Protein AF-A0A9E5VMQ4-F1 (afdb_monomer_lite)

Secondary structure (DSSP, 8-state):
--TT--TT------SHHHHS-HHHHHHHHHHHHHHHHH--SHHHHHHHHHHHHHHHHHHT--HHHHHHHHGGGHHHHH-

Foldseek 3Di:
DPPQDPPPDDDDADFPVNPDDPVVVVVVVVVLVVQCVVQPDPVSNVVSVVVVVVVCVRRVPDVVVVVSVCVVVVVVVVD

Structure (mmCIF, N/CA/C/O backbone):
data_AF-A0A9E5VMQ4-F1
#
_entry.id   AF-A0A9E5VMQ4-F1
#
loop_
_atom_site.group_PDB
_atom_site.id
_atom_site.type_symbol
_atom_site.label_atom_id
_atom_site.label_alt_id
_atom_site.label_comp_id
_atom_site.label_asym_id
_atom_site.label_entity_id
_atom_site.label_seq_id
_atom_site.pdbx_PDB_ins_code
_atom_site.Cartn_x
_atom_site.Cartn_y
_atom_site.Cartn_z
_atom_site.occupancy
_atom_site.B_iso_or_equiv
_atom_site.auth_seq_id
_atom_site.auth_comp_id
_atom_site.auth_asym_id
_atom_site.auth_atom_id
_atom_site.pdbx_PDB_model_num
ATOM 1 N N . MET A 1 1 ? 0.376 -8.473 27.662 1.00 47.28 1 MET A N 1
ATOM 2 C CA . MET A 1 1 ? -0.015 -8.044 26.296 1.00 47.28 1 MET A CA 1
ATOM 3 C C . MET A 1 1 ? 1.236 -7.608 25.555 1.00 47.28 1 MET A C 1
ATOM 5 O O . MET A 1 1 ? 1.830 -6.605 25.935 1.00 47.28 1 MET A O 1
ATOM 9 N N . ILE A 1 2 ? 1.690 -8.377 24.564 1.00 45.34 2 ILE A N 1
ATOM 10 C CA . ILE A 1 2 ? 2.901 -8.044 23.804 1.00 45.34 2 ILE A CA 1
ATOM 11 C C . ILE A 1 2 ? 2.574 -6.839 22.912 1.00 45.34 2 ILE A C 1
ATOM 13 O O . ILE A 1 2 ? 1.993 -6.974 21.842 1.00 45.34 2 ILE A O 1
ATOM 17 N N . LYS A 1 3 ? 2.891 -5.636 23.394 1.00 52.09 3 LYS A N 1
ATOM 18 C CA . LYS A 1 3 ? 2.476 -4.338 22.826 1.00 52.09 3 LYS A CA 1
ATOM 19 C C . LYS A 1 3 ? 3.091 -4.000 21.454 1.00 52.09 3 LYS A C 1
ATOM 21 O O . LYS A 1 3 ? 2.801 -2.937 20.919 1.00 52.09 3 LYS A O 1
ATOM 26 N N . ASN A 1 4 ? 3.915 -4.885 20.887 1.00 56.25 4 ASN A N 1
ATOM 27 C CA . ASN A 1 4 ? 4.776 -4.588 19.738 1.00 56.25 4 ASN A CA 1
ATOM 28 C C . ASN A 1 4 ? 4.641 -5.572 18.561 1.00 56.25 4 ASN A C 1
ATOM 30 O O . ASN A 1 4 ? 5.385 -5.439 17.593 1.00 56.25 4 ASN A O 1
ATOM 34 N N . ILE A 1 5 ? 3.724 -6.544 18.618 1.00 61.03 5 ILE A N 1
ATOM 35 C CA . ILE A 1 5 ? 3.513 -7.492 17.515 1.00 61.03 5 ILE A CA 1
ATOM 36 C C . ILE A 1 5 ? 2.286 -7.041 16.718 1.00 61.03 5 ILE A C 1
ATOM 38 O O . ILE A 1 5 ? 1.153 -7.218 17.150 1.00 61.03 5 ILE A O 1
ATOM 42 N N . THR A 1 6 ? 2.525 -6.433 15.554 1.00 61.62 6 THR A N 1
ATOM 43 C CA . THR A 1 6 ? 1.491 -6.091 14.558 1.00 61.62 6 THR A CA 1
ATOM 44 C C . THR A 1 6 ? 0.977 -7.321 13.801 1.00 61.62 6 THR A C 1
ATOM 46 O O . THR A 1 6 ? -0.027 -7.237 13.098 1.00 61.62 6 THR A O 1
ATOM 49 N N . LEU A 1 7 ? 1.655 -8.466 13.935 1.00 63.09 7 LEU A N 1
ATOM 50 C CA . LEU A 1 7 ? 1.263 -9.730 13.321 1.00 63.09 7 LEU A CA 1
ATOM 51 C C . LEU A 1 7 ? -0.017 -10.270 13.983 1.00 63.09 7 LEU A C 1
ATOM 53 O O . LEU A 1 7 ? -0.061 -10.450 15.198 1.00 63.09 7 LEU A O 1
ATOM 57 N N . GLY A 1 8 ? -1.050 -10.533 13.181 1.00 67.62 8 GLY A N 1
ATOM 58 C CA . GLY A 1 8 ? -2.319 -11.108 13.650 1.00 67.62 8 GLY A CA 1
ATOM 59 C C . GLY A 1 8 ? -3.332 -10.105 14.218 1.00 67.62 8 GLY A C 1
ATOM 60 O O . GLY A 1 8 ? -4.365 -10.524 14.733 1.00 67.62 8 GLY A O 1
ATOM 61 N N . GLN A 1 9 ? -3.078 -8.795 14.125 1.00 74.62 9 GLN A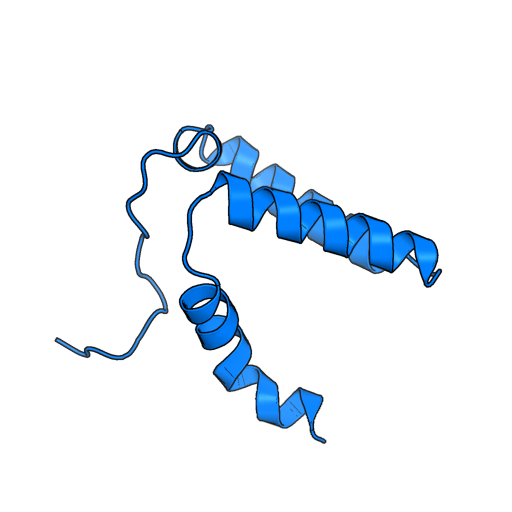 N 1
ATOM 62 C CA . GLN A 1 9 ? -4.025 -7.771 14.579 1.00 74.62 9 GLN A CA 1
ATOM 63 C C . GLN A 1 9 ? -4.949 -7.317 13.441 1.00 74.62 9 GLN A C 1
ATOM 65 O O . GLN A 1 9 ? -4.485 -6.901 12.380 1.00 74.62 9 GLN A O 1
ATOM 70 N N . TYR A 1 10 ? -6.263 -7.351 13.675 1.00 76.31 10 TYR A N 1
ATOM 71 C CA . TYR A 1 10 ? -7.232 -6.682 12.807 1.00 76.31 10 TYR A CA 1
ATOM 72 C C . TYR A 1 10 ? -7.200 -5.175 13.073 1.00 76.31 10 TYR A C 1
ATOM 74 O O . TYR A 1 10 ? -7.269 -4.752 14.227 1.00 76.31 10 TYR A O 1
ATOM 82 N N . PHE A 1 11 ? -7.109 -4.366 12.017 1.00 75.94 11 PHE A N 1
ATOM 83 C CA . PHE A 1 11 ? -7.146 -2.912 12.136 1.00 75.94 11 PHE A CA 1
ATOM 84 C C . PHE A 1 11 ? -8.586 -2.417 11.934 1.00 75.94 11 PHE A C 1
ATOM 86 O O . PHE A 1 11 ? -9.086 -2.465 10.806 1.00 75.94 11 PHE A O 1
ATOM 93 N N . PRO A 1 12 ? -9.280 -1.970 12.997 1.00 76.50 12 PRO A N 1
ATOM 94 C CA . PRO A 1 12 ? -10.626 -1.442 12.853 1.00 76.50 12 PRO A CA 1
ATOM 95 C C . PRO A 1 12 ? -10.578 -0.082 12.151 1.00 76.50 12 PRO A C 1
ATOM 97 O O . PRO A 1 12 ? -9.805 0.804 12.515 1.00 76.50 12 PRO A O 1
ATOM 100 N N . GLY A 1 13 ? -11.433 0.097 11.150 1.00 82.25 13 GLY A N 1
ATOM 101 C CA . GLY A 1 13 ? -11.548 1.341 10.402 1.00 82.25 13 GLY A CA 1
ATOM 102 C C . GLY A 1 13 ? -12.893 1.431 9.690 1.00 82.25 13 GLY A C 1
ATOM 103 O O . GLY A 1 13 ? -13.517 0.416 9.401 1.00 82.25 13 GLY A O 1
ATOM 104 N N . ASN A 1 14 ? -13.332 2.656 9.394 1.00 83.88 14 ASN A N 1
ATOM 105 C CA . ASN A 1 14 ? -14.628 2.940 8.761 1.00 83.88 14 ASN A CA 1
ATOM 106 C C . ASN A 1 14 ? -14.498 3.480 7.323 1.00 83.88 14 ASN A C 1
ATOM 108 O O . ASN A 1 14 ? -15.388 4.170 6.830 1.00 83.88 14 ASN A O 1
ATOM 112 N N . SER A 1 15 ? -13.390 3.201 6.627 1.00 88.50 15 SER A N 1
ATOM 113 C CA . SER A 1 15 ? -13.235 3.643 5.233 1.00 88.50 15 SER A CA 1
ATOM 114 C C . SER A 1 15 ? -14.021 2.777 4.243 1.00 88.50 15 SER A C 1
ATOM 116 O O . SER A 1 15 ? -14.415 1.653 4.556 1.00 88.50 15 SER A O 1
ATOM 118 N N . VAL A 1 16 ? -14.162 3.263 3.004 1.00 87.12 16 VAL A N 1
ATOM 119 C CA . VAL A 1 16 ? -14.716 2.488 1.876 1.00 87.12 16 VAL A CA 1
ATOM 120 C C . VAL A 1 16 ? -13.997 1.146 1.737 1.00 87.12 16 VAL A C 1
ATOM 122 O O . VAL A 1 16 ? -14.639 0.106 1.636 1.00 87.12 16 VAL A O 1
ATOM 125 N N . ILE A 1 17 ? -12.665 1.158 1.841 1.00 89.38 17 ILE A N 1
ATOM 126 C CA . ILE A 1 17 ? -11.852 -0.056 1.776 1.00 89.38 17 ILE A CA 1
ATOM 127 C C . ILE A 1 17 ? -12.157 -0.981 2.952 1.00 89.38 17 ILE A C 1
ATOM 129 O O . ILE A 1 17 ? -12.283 -2.179 2.748 1.00 89.38 17 ILE A O 1
ATOM 133 N N . HIS A 1 18 ? -12.349 -0.475 4.173 1.00 90.06 18 HIS A N 1
ATOM 134 C CA . HIS A 1 18 ? -12.683 -1.339 5.311 1.00 90.06 18 HIS A CA 1
ATOM 135 C C . HIS A 1 18 ? -14.064 -1.995 5.165 1.00 90.06 18 HIS A C 1
ATOM 137 O O . HIS A 1 18 ? -14.209 -3.147 5.572 1.00 90.06 18 HIS A O 1
ATOM 143 N N . ARG A 1 19 ? -15.024 -1.324 4.518 1.00 89.06 19 ARG A N 1
ATOM 144 C CA . ARG A 1 19 ? -16.394 -1.822 4.301 1.00 89.06 19 ARG A CA 1
ATOM 145 C C . ARG A 1 19 ? -16.552 -2.785 3.121 1.00 89.06 19 ARG A C 1
ATOM 147 O O . ARG A 1 19 ? -17.597 -3.413 3.021 1.00 89.06 19 ARG A O 1
ATOM 154 N N . LEU A 1 20 ? -15.550 -2.908 2.247 1.00 90.12 20 LEU A N 1
ATOM 155 C CA . LEU A 1 20 ? -15.566 -3.899 1.166 1.00 90.12 20 LEU A CA 1
ATOM 156 C C . LEU A 1 20 ? -15.660 -5.329 1.712 1.00 90.12 20 LEU A C 1
ATOM 158 O O . LEU A 1 20 ? -15.064 -5.646 2.749 1.00 90.12 20 LEU A O 1
ATOM 162 N N . ASP A 1 21 ? -16.316 -6.202 0.946 1.00 93.62 21 ASP A N 1
ATOM 163 C CA . ASP A 1 21 ? -16.375 -7.632 1.231 1.00 93.62 21 ASP A CA 1
ATOM 164 C C . ASP A 1 21 ? -14.973 -8.229 1.385 1.00 93.62 21 ASP A C 1
ATOM 166 O O . ASP A 1 21 ? -14.067 -7.991 0.579 1.00 93.62 21 ASP A O 1
ATOM 170 N N . ALA A 1 22 ? -14.794 -9.063 2.411 1.00 91.12 22 ALA A N 1
ATOM 171 C CA . ALA A 1 22 ? -13.500 -9.667 2.728 1.00 91.12 22 ALA A CA 1
ATOM 172 C C . ALA A 1 22 ? -12.917 -10.474 1.551 1.00 91.12 22 ALA A C 1
ATOM 174 O O . ALA A 1 22 ? -11.712 -10.434 1.310 1.00 91.12 22 ALA A O 1
ATOM 175 N N . ARG A 1 23 ? -13.776 -11.148 0.773 1.00 93.94 23 ARG A N 1
ATOM 176 C CA . ARG A 1 23 ? -13.379 -11.923 -0.415 1.00 93.94 23 ARG A CA 1
ATOM 177 C C . ARG A 1 23 ? -12.791 -11.025 -1.501 1.00 93.94 23 ARG A C 1
ATOM 179 O O . ARG A 1 23 ? -11.743 -11.344 -2.053 1.00 93.94 23 ARG A O 1
ATOM 186 N N . MET A 1 24 ? -13.413 -9.871 -1.744 1.00 93.94 24 MET A N 1
ATOM 187 C CA . MET A 1 24 ? -12.925 -8.909 -2.732 1.00 93.94 24 MET A CA 1
ATOM 188 C C . MET A 1 24 ? -11.565 -8.339 -2.340 1.00 93.94 24 MET A C 1
ATOM 190 O O . MET A 1 24 ? -10.709 -8.171 -3.202 1.00 93.94 24 MET A O 1
ATOM 194 N N . LYS A 1 25 ? -11.313 -8.114 -1.045 1.00 91.62 25 LYS A N 1
ATOM 195 C CA . LYS A 1 25 ? -9.985 -7.687 -0.575 1.00 91.62 25 LYS A CA 1
ATOM 196 C C . LYS A 1 25 ? -8.908 -8.720 -0.882 1.00 91.62 25 LYS A C 1
ATOM 198 O O . LYS A 1 25 ? -7.841 -8.340 -1.347 1.00 91.62 25 LYS A O 1
ATOM 203 N N . LEU A 1 26 ? -9.185 -10.005 -0.650 1.00 93.75 26 LEU A N 1
ATOM 204 C CA . LEU A 1 26 ? -8.233 -11.076 -0.957 1.00 93.75 26 LEU A CA 1
ATOM 205 C C . LEU A 1 26 ? -7.930 -11.138 -2.455 1.00 93.75 26 LEU A C 1
ATOM 207 O O . LEU A 1 26 ? -6.764 -11.169 -2.839 1.00 93.75 26 LEU A O 1
ATOM 211 N N . VAL A 1 27 ? -8.966 -11.076 -3.296 1.00 96.44 27 VAL A N 1
ATOM 212 C CA . VAL A 1 27 ? -8.800 -11.051 -4.757 1.00 96.44 27 VAL A CA 1
ATOM 213 C C . VAL A 1 27 ? -7.972 -9.839 -5.194 1.00 96.44 27 VAL A C 1
ATOM 215 O O . VAL A 1 27 ? -7.043 -9.993 -5.982 1.00 96.44 27 VAL 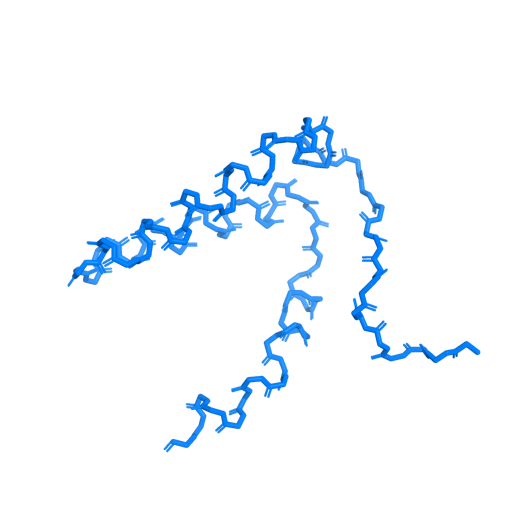A O 1
ATOM 218 N N . LEU A 1 28 ? -8.245 -8.651 -4.647 1.00 94.12 28 LEU A N 1
ATOM 219 C CA . LEU A 1 28 ? -7.489 -7.432 -4.952 1.00 94.12 28 LEU A CA 1
ATOM 220 C C . LEU A 1 28 ? -6.018 -7.533 -4.536 1.00 94.12 28 LEU A C 1
ATOM 222 O O . LEU A 1 28 ? -5.149 -7.106 -5.292 1.00 94.12 28 LEU A O 1
ATOM 226 N N . VAL A 1 29 ? -5.719 -8.116 -3.371 1.00 94.44 29 VAL A N 1
ATOM 227 C CA . VAL A 1 29 ? -4.332 -8.338 -2.930 1.00 94.44 29 VAL A CA 1
ATOM 228 C C . VAL A 1 29 ? -3.596 -9.246 -3.914 1.00 94.44 29 VAL A C 1
ATOM 230 O O . VAL A 1 29 ? -2.498 -8.904 -4.347 1.00 94.44 29 VAL A O 1
ATOM 233 N N . ILE A 1 30 ? -4.210 -10.361 -4.319 1.00 96.38 30 ILE A N 1
ATOM 234 C CA . ILE A 1 30 ? -3.617 -11.279 -5.303 1.00 96.38 30 ILE A CA 1
ATOM 235 C C . ILE A 1 30 ? -3.399 -10.563 -6.642 1.0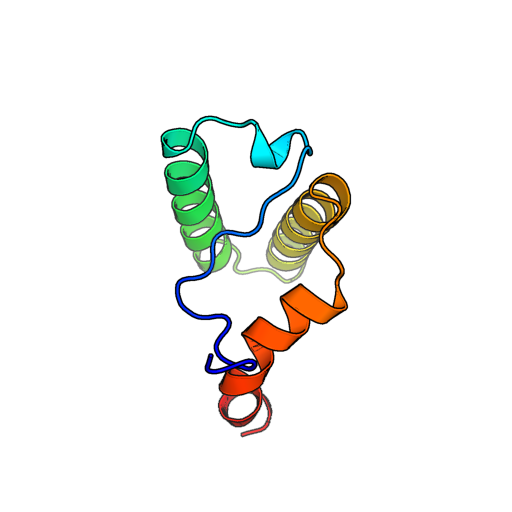0 96.38 30 ILE A C 1
ATOM 237 O O . ILE A 1 30 ? -2.318 -10.658 -7.221 1.00 96.38 30 ILE A O 1
ATOM 241 N N . ALA A 1 31 ? -4.387 -9.798 -7.111 1.00 95.44 31 ALA A N 1
ATOM 242 C CA . ALA A 1 31 ? -4.289 -9.051 -8.361 1.00 95.44 31 ALA A CA 1
ATOM 243 C C . ALA A 1 31 ? -3.139 -8.031 -8.341 1.00 95.44 31 ALA A C 1
ATOM 245 O O . ALA A 1 31 ? -2.378 -7.949 -9.302 1.00 95.44 31 ALA A O 1
ATOM 246 N N . VAL A 1 32 ? -2.962 -7.292 -7.240 1.00 95.12 32 VAL A N 1
ATOM 247 C CA . VAL A 1 32 ? -1.848 -6.343 -7.089 1.00 95.12 32 VAL A CA 1
ATOM 248 C C . VAL A 1 32 ? -0.498 -7.055 -7.108 1.00 95.12 32 VAL A C 1
ATOM 250 O O . VAL A 1 32 ? 0.421 -6.572 -7.763 1.00 95.12 32 VAL A O 1
ATOM 253 N N . ILE A 1 33 ? -0.374 -8.209 -6.444 1.00 95.12 33 ILE A N 1
ATOM 254 C CA . ILE A 1 33 ? 0.860 -9.006 -6.479 1.00 95.12 33 ILE A CA 1
ATOM 255 C C . ILE A 1 33 ? 1.206 -9.371 -7.927 1.00 95.12 33 ILE A C 1
ATOM 257 O O . ILE A 1 33 ? 2.322 -9.111 -8.369 1.00 95.12 33 ILE A O 1
ATOM 261 N N . VAL A 1 34 ? 0.245 -9.898 -8.694 1.00 95.69 34 VAL A N 1
ATOM 262 C CA . VAL A 1 34 ? 0.449 -10.236 -10.114 1.00 95.69 34 VAL A CA 1
ATOM 263 C C . VAL A 1 34 ? 0.843 -9.003 -10.934 1.00 95.69 34 VAL A C 1
ATOM 265 O O . VAL A 1 34 ? 1.790 -9.068 -11.717 1.00 95.69 34 VAL A O 1
ATOM 268 N N . LEU A 1 35 ? 0.171 -7.867 -10.727 1.00 93.88 35 LEU A N 1
ATOM 269 C CA . LEU A 1 35 ? 0.467 -6.616 -11.432 1.00 93.88 35 LEU A CA 1
ATOM 270 C C . LEU A 1 35 ? 1.899 -6.127 -11.190 1.00 93.88 35 LEU A C 1
ATOM 272 O O . LEU A 1 35 ? 2.543 -5.683 -12.138 1.00 93.88 35 LEU A O 1
ATOM 276 N N . ILE A 1 36 ? 2.417 -6.249 -9.962 1.00 94.25 36 ILE A N 1
ATOM 277 C CA . ILE A 1 36 ? 3.809 -5.893 -9.640 1.00 94.25 36 ILE A CA 1
ATOM 278 C C . ILE A 1 36 ? 4.787 -6.738 -10.468 1.00 94.25 36 ILE A C 1
ATOM 280 O O . ILE A 1 36 ? 5.724 -6.196 -11.044 1.00 94.25 36 ILE A O 1
ATOM 284 N N . PHE A 1 37 ? 4.556 -8.050 -10.592 1.00 93.12 37 PHE A N 1
ATOM 285 C CA . PHE A 1 37 ? 5.420 -8.922 -11.401 1.00 93.12 37 PHE A CA 1
ATOM 286 C C . PHE A 1 37 ? 5.297 -8.670 -12.912 1.00 93.12 37 PHE A C 1
ATOM 288 O O . PHE A 1 37 ? 6.246 -8.909 -13.662 1.00 93.12 37 PHE A O 1
ATOM 295 N N . MET A 1 38 ? 4.142 -8.190 -13.378 1.00 94.75 38 MET A N 1
ATOM 296 C CA . MET A 1 38 ? 3.943 -7.827 -14.784 1.00 94.75 38 MET A CA 1
ATOM 297 C C . MET A 1 38 ? 4.551 -6.464 -15.141 1.00 94.75 38 MET A C 1
ATOM 299 O O . MET A 1 38 ? 4.921 -6.243 -16.297 1.00 94.75 38 MET A O 1
ATOM 303 N N . ALA A 1 39 ? 4.679 -5.551 -14.178 1.00 93.88 39 ALA A N 1
ATOM 304 C CA . ALA A 1 39 ? 5.211 -4.211 -14.383 1.00 93.88 39 ALA A CA 1
ATOM 305 C C . ALA A 1 39 ? 6.742 -4.223 -14.585 1.00 93.88 39 ALA A C 1
ATOM 307 O O . ALA A 1 39 ? 7.533 -4.071 -13.659 1.00 93.88 39 ALA A O 1
ATOM 308 N N . ARG A 1 40 ? 7.179 -4.372 -15.843 1.00 92.94 40 ARG A N 1
ATOM 309 C CA . ARG A 1 40 ? 8.611 -4.391 -16.216 1.00 92.94 40 ARG A CA 1
ATOM 310 C C . ARG A 1 40 ? 9.216 -3.017 -16.511 1.00 92.94 40 ARG A C 1
ATOM 312 O O . ARG A 1 40 ? 10.405 -2.926 -16.799 1.00 92.94 40 ARG A O 1
ATOM 319 N N . THR A 1 41 ? 8.418 -1.952 -16.480 1.00 94.94 41 THR A N 1
ATOM 320 C CA . THR A 1 41 ? 8.870 -0.585 -16.776 1.00 94.94 41 THR A CA 1
ATOM 321 C C . THR A 1 41 ? 8.762 0.307 -15.548 1.00 94.94 41 THR A C 1
ATOM 323 O O . THR A 1 41 ? 7.915 0.096 -14.679 1.00 94.94 41 THR A O 1
ATOM 326 N N . VAL A 1 42 ? 9.594 1.353 -15.497 1.00 93.81 42 VAL A N 1
ATOM 327 C CA . VAL A 1 42 ? 9.547 2.370 -14.431 1.00 93.81 42 VAL A CA 1
ATOM 328 C C . VAL A 1 42 ? 8.153 2.997 -14.339 1.00 93.81 42 VAL A C 1
ATOM 330 O O . VAL A 1 42 ? 7.622 3.161 -13.246 1.00 93.81 42 VAL A O 1
ATOM 333 N N . ILE A 1 43 ? 7.528 3.270 -15.488 1.00 95.06 43 ILE A N 1
ATOM 334 C CA . ILE A 1 43 ? 6.175 3.834 -15.564 1.00 95.06 43 ILE A CA 1
ATOM 335 C C . ILE A 1 43 ? 5.142 2.846 -15.010 1.00 95.06 43 ILE A C 1
ATOM 337 O O . ILE A 1 43 ? 4.304 3.237 -14.202 1.00 95.06 43 ILE A O 1
ATOM 341 N N . GLY A 1 44 ? 5.215 1.563 -15.386 1.00 94.19 44 GLY A N 1
ATOM 342 C CA . GLY A 1 44 ? 4.306 0.537 -14.867 1.00 94.19 44 GLY A CA 1
ATOM 343 C C . GLY A 1 44 ? 4.388 0.417 -13.344 1.00 94.19 44 GLY A C 1
ATOM 344 O O . GLY A 1 44 ? 3.365 0.421 -12.662 1.00 94.19 44 GLY A O 1
ATOM 345 N N . ASN A 1 45 ? 5.607 0.419 -12.803 1.00 93.31 45 ASN A N 1
ATOM 346 C CA . ASN A 1 45 ? 5.828 0.397 -11.359 1.00 93.31 45 ASN A CA 1
ATOM 347 C C . ASN A 1 45 ? 5.322 1.673 -10.670 1.00 93.31 45 ASN A C 1
ATOM 349 O O . ASN A 1 45 ? 4.712 1.588 -9.604 1.00 93.31 45 ASN A O 1
ATOM 353 N N . ALA A 1 46 ? 5.494 2.846 -11.287 1.00 95.44 46 ALA A N 1
ATOM 354 C CA . ALA A 1 46 ? 4.962 4.103 -10.764 1.00 95.44 46 ALA A CA 1
ATOM 355 C C . ALA A 1 46 ? 3.424 4.106 -10.699 1.00 95.44 46 ALA A C 1
ATOM 357 O O . ALA A 1 46 ? 2.855 4.575 -9.714 1.00 95.44 46 ALA A O 1
ATOM 358 N N . VAL A 1 47 ? 2.742 3.535 -11.699 1.00 95.38 47 VAL A N 1
ATOM 359 C CA . VAL A 1 47 ? 1.273 3.402 -11.705 1.00 95.38 47 VAL A CA 1
ATOM 360 C C . VAL A 1 47 ? 0.797 2.501 -10.565 1.00 95.38 47 VAL A C 1
ATOM 362 O O . VAL A 1 47 ? -0.125 2.866 -9.833 1.00 95.38 47 VAL A O 1
ATOM 365 N N . VAL A 1 48 ? 1.445 1.351 -10.367 1.00 95.12 48 VAL A N 1
ATOM 366 C CA . VAL A 1 48 ? 1.107 0.438 -9.263 1.00 95.12 48 VAL A CA 1
ATOM 367 C C . VAL A 1 48 ? 1.351 1.103 -7.905 1.00 95.12 48 VAL A C 1
ATOM 369 O O . VAL A 1 48 ? 0.511 1.010 -7.007 1.00 95.12 48 VAL A O 1
ATOM 372 N N . LEU A 1 49 ? 2.458 1.836 -7.762 1.00 94.38 49 LEU A N 1
ATOM 373 C CA . LEU A 1 49 ? 2.769 2.588 -6.547 1.00 94.38 49 LEU A CA 1
ATOM 374 C C . LEU A 1 49 ? 1.722 3.677 -6.264 1.00 94.38 49 LEU A C 1
ATOM 376 O O . LEU A 1 49 ? 1.282 3.833 -5.121 1.00 94.38 49 LEU A O 1
ATOM 380 N N . ALA A 1 50 ? 1.285 4.406 -7.294 1.00 95.69 50 ALA A N 1
ATOM 381 C CA . ALA A 1 50 ? 0.245 5.423 -7.177 1.00 95.69 50 ALA A CA 1
ATOM 382 C C . ALA A 1 50 ? -1.095 4.813 -6.737 1.00 95.69 50 ALA A C 1
ATOM 384 O O . ALA A 1 50 ? -1.733 5.328 -5.818 1.00 95.69 50 ALA A O 1
ATOM 385 N N . PHE A 1 51 ? -1.483 3.677 -7.326 1.00 94.38 51 PHE A N 1
ATOM 386 C CA . PHE A 1 51 ? -2.680 2.937 -6.928 1.00 94.38 51 PHE A CA 1
ATOM 387 C C . PHE A 1 51 ? -2.628 2.510 -5.453 1.00 94.38 51 PHE A C 1
ATOM 389 O O . PHE A 1 51 ? -3.557 2.790 -4.693 1.00 94.38 51 PHE A O 1
ATOM 396 N N . LEU A 1 52 ? -1.522 1.901 -5.013 1.00 93.56 52 LEU A N 1
ATOM 397 C CA . LEU A 1 52 ? -1.325 1.509 -3.613 1.00 93.56 52 LEU A CA 1
ATOM 398 C C . LEU A 1 52 ? -1.411 2.707 -2.662 1.00 93.56 52 LEU A C 1
ATOM 400 O O . LEU A 1 52 ? -2.072 2.641 -1.623 1.00 93.56 52 LEU A O 1
ATOM 404 N N . THR A 1 53 ? -0.784 3.820 -3.038 1.00 93.25 53 THR A N 1
ATOM 405 C CA . THR A 1 53 ? -0.790 5.056 -2.250 1.00 93.25 53 THR A CA 1
ATOM 406 C C . THR A 1 53 ? -2.207 5.613 -2.114 1.00 93.25 53 THR A C 1
ATOM 408 O O . THR A 1 53 ? -2.634 5.950 -1.008 1.00 93.25 53 THR A O 1
ATOM 411 N N . ALA A 1 54 ? -2.977 5.632 -3.205 1.00 93.56 54 ALA A N 1
ATOM 412 C CA . ALA A 1 54 ? -4.374 6.049 -3.189 1.00 93.56 54 ALA A CA 1
ATOM 413 C C . ALA A 1 54 ? -5.218 5.169 -2.253 1.00 93.56 54 ALA A C 1
ATOM 415 O O . ALA A 1 54 ? -5.970 5.692 -1.431 1.00 93.56 54 ALA A O 1
ATOM 416 N N . VAL A 1 55 ? -5.048 3.842 -2.300 1.00 92.19 55 VAL A N 1
ATOM 417 C CA . VAL A 1 55 ? -5.756 2.911 -1.404 1.00 92.19 55 VAL A CA 1
ATOM 418 C C . VAL A 1 55 ? -5.423 3.178 0.066 1.00 92.19 55 VAL A C 1
ATOM 420 O O . VAL A 1 55 ? -6.332 3.177 0.900 1.00 92.19 55 VAL A O 1
ATOM 423 N N . ILE A 1 56 ? -4.159 3.453 0.404 1.00 91.19 56 ILE A N 1
ATOM 424 C CA . ILE A 1 56 ? -3.741 3.787 1.778 1.00 91.19 56 ILE A CA 1
ATOM 425 C C . ILE A 1 56 ? -4.414 5.082 2.253 1.00 91.19 56 ILE A C 1
ATOM 427 O O . ILE A 1 56 ? -4.978 5.115 3.351 1.00 91.19 56 ILE A O 1
ATOM 431 N N . ILE A 1 57 ? -4.404 6.124 1.415 1.00 91.12 57 ILE A N 1
ATOM 432 C CA . ILE A 1 57 ? -5.008 7.428 1.723 1.00 91.12 57 ILE A CA 1
ATOM 433 C C . ILE A 1 57 ? -6.520 7.285 1.926 1.00 91.12 57 ILE A C 1
ATOM 435 O O . ILE A 1 57 ? -7.049 7.715 2.952 1.00 91.12 57 ILE A O 1
ATOM 439 N N . ILE A 1 58 ? -7.214 6.615 0.999 1.00 91.75 58 ILE A N 1
ATOM 440 C CA . ILE A 1 58 ? -8.658 6.351 1.096 1.00 91.75 58 ILE A CA 1
ATOM 441 C C . ILE A 1 58 ? -8.966 5.518 2.343 1.00 91.75 58 ILE A C 1
ATOM 443 O O . ILE A 1 58 ? -9.988 5.725 2.998 1.00 91.75 58 ILE A O 1
ATOM 447 N N . SER A 1 59 ? -8.068 4.601 2.716 1.00 90.12 59 SER A N 1
ATOM 448 C CA . SER A 1 59 ? -8.212 3.785 3.921 1.00 90.12 59 SER A CA 1
ATOM 449 C C . SER A 1 59 ? -8.079 4.573 5.222 1.00 90.12 59 SER A C 1
ATOM 451 O O . SER A 1 59 ? -8.472 4.054 6.2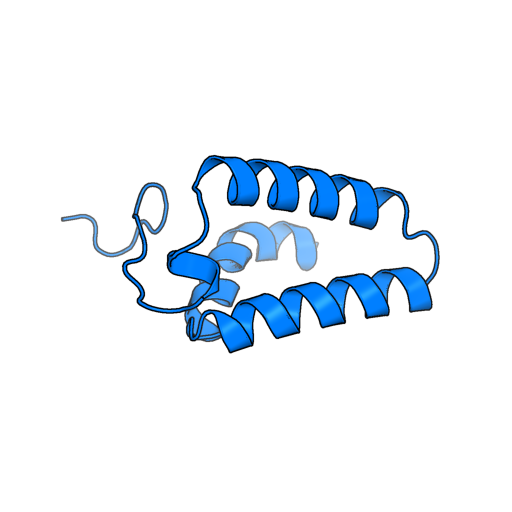64 1.00 90.12 59 SER A O 1
ATOM 453 N N . ARG A 1 60 ? -7.580 5.817 5.170 1.00 87.94 60 ARG A N 1
ATOM 454 C CA . ARG A 1 60 ? -7.280 6.665 6.334 1.00 87.94 60 ARG A CA 1
ATOM 455 C C . ARG A 1 60 ? -6.369 5.972 7.355 1.00 87.94 60 ARG A C 1
ATOM 457 O O . ARG A 1 60 ? -6.454 6.229 8.553 1.00 87.94 60 ARG A O 1
ATOM 464 N N . ILE A 1 61 ? -5.490 5.090 6.880 1.00 87.12 61 ILE A N 1
ATOM 465 C CA . ILE A 1 61 ? -4.487 4.427 7.717 1.00 87.12 61 ILE A CA 1
ATOM 466 C C . ILE A 1 61 ? -3.282 5.360 7.824 1.00 87.12 61 ILE A C 1
ATOM 468 O O . ILE A 1 61 ? -2.828 5.927 6.831 1.00 87.12 61 ILE A O 1
ATOM 472 N N . SER A 1 62 ? -2.742 5.529 9.032 1.00 86.06 62 SER A N 1
ATOM 473 C CA . SER A 1 62 ? -1.545 6.355 9.204 1.00 86.06 62 SER A CA 1
ATOM 474 C C . SER A 1 62 ? -0.350 5.745 8.458 1.00 86.06 62 SER A C 1
ATOM 476 O O . SER A 1 62 ? -0.016 4.575 8.649 1.00 86.06 62 SER A O 1
ATOM 478 N N . ILE A 1 63 ? 0.338 6.551 7.644 1.00 84.06 63 ILE A N 1
ATOM 479 C CA . ILE A 1 63 ? 1.505 6.115 6.851 1.00 84.06 63 ILE A CA 1
ATOM 480 C C . ILE A 1 63 ? 2.594 5.514 7.752 1.00 84.06 63 ILE A C 1
ATOM 482 O O . ILE A 1 63 ? 3.198 4.498 7.419 1.00 84.06 63 ILE A O 1
ATOM 486 N N . LYS A 1 64 ? 2.783 6.079 8.953 1.00 84.25 64 LYS A N 1
ATOM 487 C CA . LYS A 1 64 ? 3.711 5.552 9.969 1.00 84.25 64 LYS A CA 1
ATOM 488 C C . LYS A 1 64 ? 3.442 4.082 10.302 1.00 84.25 64 LYS A C 1
ATOM 490 O O . LYS A 1 64 ? 4.379 3.349 10.594 1.00 84.25 64 LYS A O 1
ATOM 495 N N . PHE A 1 65 ? 2.182 3.652 10.273 1.00 83.44 65 PHE A N 1
ATOM 496 C CA . PHE A 1 65 ? 1.812 2.270 10.558 1.00 83.44 65 PHE A CA 1
ATOM 497 C C . PHE A 1 65 ? 2.161 1.337 9.399 1.00 83.44 65 PHE A C 1
ATOM 499 O O . PHE A 1 65 ? 2.718 0.269 9.630 1.00 83.44 65 PHE A O 1
ATOM 506 N N . VAL A 1 66 ? 1.926 1.772 8.158 1.00 86.19 66 VAL A N 1
ATOM 507 C CA . VAL A 1 66 ? 2.336 1.028 6.956 1.00 86.19 66 VAL A CA 1
ATOM 508 C C . VAL A 1 66 ? 3.855 0.823 6.947 1.00 86.19 66 VAL A C 1
ATOM 510 O O . VAL A 1 66 ? 4.332 -0.298 6.784 1.00 86.19 66 VAL A O 1
ATOM 513 N N . LEU A 1 67 ? 4.625 1.874 7.244 1.00 86.12 67 LEU A N 1
ATOM 514 C CA . LEU A 1 67 ? 6.090 1.813 7.306 1.00 86.12 67 LEU A CA 1
ATOM 515 C C . LEU A 1 67 ? 6.618 0.886 8.414 1.00 86.12 67 LEU A C 1
ATOM 517 O O . LEU A 1 67 ? 7.676 0.278 8.253 1.00 86.12 67 LEU A O 1
ATOM 521 N N . ARG A 1 68 ? 5.884 0.714 9.525 1.00 84.56 68 ARG A N 1
ATOM 522 C CA . ARG A 1 68 ? 6.246 -0.273 10.561 1.00 84.56 68 ARG A CA 1
ATOM 523 C C . ARG A 1 68 ? 6.196 -1.708 10.040 1.00 84.56 68 ARG A C 1
ATOM 525 O O . ARG A 1 68 ? 6.981 -2.520 10.515 1.00 84.56 68 ARG A O 1
ATOM 532 N N . GLY A 1 69 ? 5.330 -2.009 9.071 1.00 80.94 69 GLY A N 1
ATOM 533 C CA . GLY A 1 69 ? 5.281 -3.320 8.416 1.00 80.94 69 GLY A CA 1
ATOM 534 C C . GLY A 1 69 ? 6.517 -3.610 7.561 1.00 80.94 69 GLY A C 1
ATOM 535 O O . GLY A 1 69 ? 6.920 -4.761 7.441 1.00 80.94 69 GLY A O 1
ATOM 536 N N . ILE A 1 70 ? 7.160 -2.564 7.034 1.00 85.81 70 ILE A N 1
ATOM 537 C CA . ILE A 1 70 ? 8.396 -2.673 6.246 1.00 85.81 70 ILE A CA 1
ATOM 538 C C . ILE A 1 70 ? 9.617 -2.804 7.161 1.00 85.81 70 ILE A C 1
ATOM 540 O O . ILE A 1 70 ? 10.616 -3.376 6.749 1.00 85.81 70 ILE A O 1
ATOM 544 N N . LYS A 1 71 ? 9.542 -2.342 8.421 1.00 83.75 71 LYS A N 1
ATOM 545 C CA . LYS A 1 71 ? 10.636 -2.391 9.412 1.00 83.75 71 LYS A CA 1
ATOM 546 C C . LYS A 1 71 ? 11.461 -3.700 9.417 1.00 83.75 71 LYS A C 1
ATOM 548 O O . LYS A 1 71 ? 12.681 -3.586 9.372 1.00 83.75 71 LYS A O 1
ATOM 553 N N . PRO A 1 72 ? 10.874 -4.915 9.445 1.00 83.19 72 PRO A N 1
ATOM 554 C CA . PRO A 1 72 ? 11.655 -6.158 9.410 1.00 83.19 72 PRO A CA 1
ATOM 555 C C . PRO A 1 72 ? 12.418 -6.390 8.095 1.00 83.19 72 PRO A C 1
ATOM 557 O O . PRO A 1 72 ? 13.433 -7.074 8.097 1.00 83.19 72 PRO A O 1
ATOM 560 N N . LEU A 1 73 ? 11.968 -5.804 6.984 1.00 87.94 73 LEU A N 1
ATOM 561 C CA . LEU A 1 73 ? 12.604 -5.928 5.670 1.00 87.94 73 LEU A CA 1
ATOM 562 C C . LEU A 1 73 ? 13.763 -4.945 5.465 1.00 87.94 73 LEU A C 1
ATOM 564 O O . LEU A 1 73 ? 14.471 -5.064 4.473 1.00 87.94 73 LEU A O 1
ATOM 568 N N . TRP A 1 74 ? 13.991 -3.995 6.382 1.00 87.50 74 TRP A N 1
ATOM 569 C CA . TRP A 1 74 ? 15.068 -3.003 6.240 1.00 87.50 74 TRP A CA 1
ATOM 570 C C . TRP A 1 74 ? 16.437 -3.643 6.042 1.00 87.50 74 TRP A C 1
ATOM 572 O O . TRP A 1 74 ? 17.236 -3.118 5.277 1.00 87.50 74 TRP A O 1
ATOM 582 N N . PHE A 1 75 ? 16.680 -4.788 6.683 1.00 89.56 75 PHE A N 1
ATOM 583 C CA . PHE A 1 75 ? 17.922 -5.534 6.511 1.00 89.56 75 PHE A CA 1
ATOM 584 C C . PHE A 1 75 ? 18.132 -5.979 5.057 1.00 89.56 75 PHE A C 1
ATOM 586 O O . PHE A 1 75 ? 19.232 -5.853 4.546 1.00 89.56 75 PHE A O 1
ATOM 593 N N . ILE A 1 76 ? 17.075 -6.437 4.378 1.00 90.81 76 ILE A N 1
ATOM 594 C CA . ILE A 1 76 ? 17.134 -6.885 2.976 1.00 90.81 76 ILE A CA 1
ATOM 595 C C . ILE A 1 76 ? 17.258 -5.694 2.017 1.00 90.81 76 ILE A C 1
ATOM 597 O O . ILE A 1 76 ? 17.865 -5.822 0.967 1.00 90.81 76 ILE A O 1
ATOM 601 N N . ILE A 1 77 ? 16.662 -4.547 2.356 1.00 88.06 77 ILE A N 1
ATOM 602 C CA . ILE A 1 77 ? 16.662 -3.352 1.496 1.00 88.06 77 ILE A CA 1
ATOM 603 C C . ILE A 1 77 ? 18.017 -2.6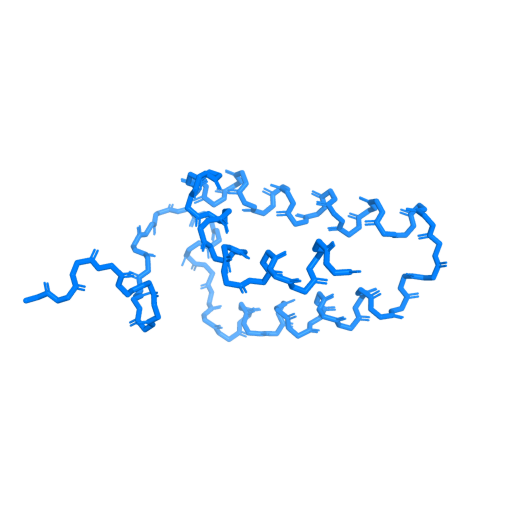24 1.524 1.00 88.06 77 ILE A C 1
ATOM 605 O O . ILE A 1 77 ? 18.387 -1.999 0.536 1.00 88.06 77 ILE A O 1
ATOM 609 N N . LEU A 1 78 ? 18.711 -2.643 2.668 1.00 89.81 78 LEU A N 1
ATOM 610 C CA . LEU A 1 78 ? 20.007 -1.977 2.860 1.00 89.81 78 LEU A CA 1
ATOM 611 C C . LEU A 1 78 ? 21.215 -2.844 2.488 1.00 89.81 78 LEU A C 1
ATOM 613 O O . LEU A 1 78 ? 22.297 -2.284 2.314 1.00 89.81 78 LEU A O 1
ATOM 617 N N . LEU A 1 79 ? 21.043 -4.168 2.446 1.00 87.00 79 LEU A N 1
ATOM 618 C CA . LEU A 1 79 ? 22.052 -5.112 1.967 1.00 87.00 79 LEU A CA 1
ATOM 619 C C . LEU A 1 79 ? 22.249 -4.959 0.454 1.00 87.00 79 LEU A C 1
ATOM 621 O O . LEU A 1 79 ? 23.426 -4.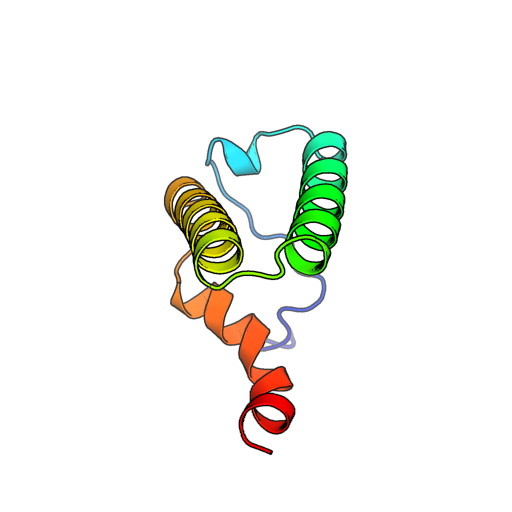939 0.037 1.00 87.00 79 LEU A O 1
#

Sequence (79 aa):
MIKNITLGQYFPGNSVIHRLDARMKLVLVIAVIVLIFMARTVIGNAVVLAFLTAVIIISRISIKFVLRGIKPLWFIILL

Radius of gyration: 14.52 Å; chains: 1; bounding box: 38×19×43 Å

pLDDT: mean 86.64, std 11.46, range [45.34, 96.44]